Protein AF-A0A2H0MX11-F1 (afdb_monomer)

pLDDT: mean 74.69, std 11.37, range [37.84, 87.81]

Secondary structure (DSSP, 8-state):
--------HHHHHHHHHHHHHHTT--HHHHHHHTT-SSTHHHHTTGGG-HHHHHHHHHTSTT---

Foldseek 3Di:
DPPPDDDDPCVVVLVVLLVCLVVVHDLVNNCVVVVPPDSVVSCVSVVVPPPSVVVVCCVDPPVPD

Structure (mmCIF, N/CA/C/O backbone):
data_AF-A0A2H0MX11-F1
#
_entry.id   AF-A0A2H0MX11-F1
#
loop_
_atom_site.group_PDB
_atom_site.id
_atom_site.type_symbol
_atom_site.label_atom_id
_atom_site.label_alt_id
_atom_site.label_comp_id
_atom_site.label_asym_id
_atom_site.label_entity_id
_atom_site.label_seq_id
_atom_site.pdbx_PDB_ins_code
_atom_site.Cartn_x
_atom_site.Cart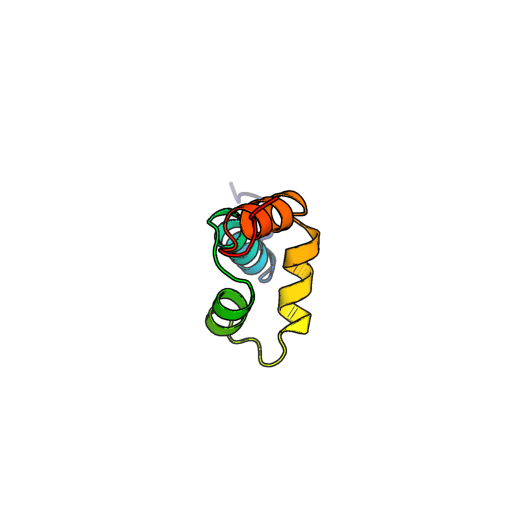n_y
_atom_site.Cartn_z
_atom_site.occupancy
_atom_site.B_iso_or_equiv
_atom_site.auth_seq_id
_atom_site.auth_comp_id
_atom_site.auth_asym_id
_atom_site.auth_atom_id
_atom_site.pdbx_PDB_model_num
ATOM 1 N N . MET A 1 1 ? 11.847 29.027 -18.932 1.00 37.84 1 MET A N 1
ATOM 2 C CA . MET A 1 1 ? 11.791 28.767 -17.479 1.00 37.84 1 MET A CA 1
ATOM 3 C C . MET A 1 1 ? 11.371 27.313 -17.303 1.00 37.84 1 MET A C 1
ATOM 5 O O . MET A 1 1 ? 10.190 27.016 -17.237 1.00 37.84 1 MET A O 1
ATOM 9 N N . THR A 1 2 ? 12.318 26.382 -17.413 1.00 41.94 2 THR A N 1
ATOM 10 C CA . THR A 1 2 ? 12.048 24.945 -17.259 1.00 41.94 2 THR A CA 1
ATOM 11 C C . THR A 1 2 ? 11.976 24.648 -15.769 1.00 41.94 2 THR A C 1
ATOM 13 O O . THR A 1 2 ? 13.003 24.692 -15.094 1.00 41.94 2 THR A O 1
ATOM 16 N N . SER A 1 3 ? 10.775 24.426 -15.236 1.00 48.16 3 SER A N 1
ATOM 17 C CA . SER A 1 3 ? 10.584 24.004 -13.847 1.00 48.16 3 SER A CA 1
ATOM 18 C C . SER A 1 3 ? 11.432 22.757 -13.587 1.00 48.16 3 SER A C 1
ATOM 20 O O . SER A 1 3 ? 11.199 21.713 -14.190 1.00 48.16 3 SER A O 1
ATOM 22 N N . GLY A 1 4 ? 12.461 22.889 -12.746 1.00 57.12 4 GLY A N 1
ATOM 23 C CA . GLY A 1 4 ? 13.463 21.862 -12.449 1.00 57.12 4 GLY A CA 1
ATOM 24 C C . GLY A 1 4 ? 12.936 20.742 -11.555 1.00 57.12 4 GLY A C 1
ATOM 25 O O . GLY A 1 4 ? 13.526 20.463 -10.516 1.00 57.12 4 GLY A O 1
ATOM 26 N N . ILE A 1 5 ? 11.813 20.126 -11.926 1.00 64.38 5 ILE A N 1
ATOM 27 C CA . ILE A 1 5 ? 11.225 19.012 -11.184 1.00 64.38 5 ILE A CA 1
ATOM 28 C C . ILE A 1 5 ? 11.468 17.730 -11.981 1.00 64.38 5 ILE A C 1
ATOM 30 O O . ILE A 1 5 ? 10.802 17.456 -12.978 1.00 64.38 5 ILE A O 1
ATOM 34 N N . TYR A 1 6 ? 12.454 16.950 -11.544 1.00 57.84 6 TYR A N 1
ATOM 35 C CA . TYR A 1 6 ? 12.708 15.610 -12.062 1.00 57.84 6 TYR A CA 1
ATOM 36 C C . TYR A 1 6 ? 11.698 14.639 -11.441 1.00 57.84 6 TYR A C 1
ATOM 38 O O . TYR A 1 6 ? 11.901 14.137 -10.337 1.00 57.84 6 TYR A O 1
ATOM 46 N N . PHE A 1 7 ? 10.591 14.382 -12.139 1.00 55.53 7 PHE A N 1
ATOM 47 C CA . PHE A 1 7 ? 9.647 13.340 -11.743 1.00 55.53 7 PHE A CA 1
ATOM 48 C C . PHE A 1 7 ? 10.213 11.978 -12.140 1.00 55.53 7 PHE A C 1
ATOM 50 O O . PHE A 1 7 ? 10.226 11.609 -13.314 1.00 55.53 7 PHE A O 1
ATOM 57 N N . TYR A 1 8 ? 10.678 11.210 -11.159 1.00 65.50 8 TYR A N 1
ATOM 58 C CA . TYR A 1 8 ? 10.969 9.799 -11.392 1.00 65.50 8 TYR A CA 1
ATOM 59 C C . TYR A 1 8 ? 9.651 9.067 -11.655 1.00 65.50 8 TYR A C 1
ATOM 61 O O . TYR A 1 8 ? 8.662 9.301 -10.961 1.00 65.50 8 TYR A O 1
ATOM 69 N N . THR A 1 9 ? 9.642 8.150 -12.623 1.00 68.44 9 THR A N 1
ATOM 70 C CA . THR A 1 9 ? 8.488 7.310 -13.014 1.00 68.44 9 THR A CA 1
ATOM 71 C C . THR A 1 9 ? 7.770 6.659 -11.824 1.00 68.44 9 THR A C 1
ATOM 73 O O . THR A 1 9 ? 6.571 6.387 -11.877 1.00 68.44 9 THR A O 1
ATOM 76 N N . HIS A 1 10 ? 8.489 6.450 -10.721 1.00 72.75 10 HIS A N 1
ATOM 77 C CA . HIS A 1 10 ? 7.982 5.858 -9.489 1.00 72.75 10 HIS A CA 1
ATOM 78 C C . HIS A 1 10 ? 7.317 6.858 -8.528 1.00 72.75 10 HIS A C 1
ATOM 80 O O . HIS A 1 10 ? 6.538 6.427 -7.685 1.00 72.75 10 HIS A O 1
ATOM 86 N N . GLN A 1 11 ? 7.545 8.170 -8.644 1.00 77.25 11 GLN A N 1
ATOM 87 C CA . GLN A 1 11 ? 6.971 9.156 -7.718 1.00 77.25 11 GLN A CA 1
ATOM 88 C C . GLN A 1 11 ? 5.457 9.285 -7.863 1.00 77.25 11 GLN A C 1
ATOM 90 O O . GLN A 1 11 ? 4.755 9.259 -6.861 1.00 77.25 11 GLN A O 1
ATOM 95 N N . LEU A 1 12 ? 4.934 9.317 -9.093 1.00 80.94 12 LEU A N 1
ATOM 96 C CA . LEU A 1 12 ? 3.483 9.327 -9.320 1.00 80.94 12 LEU A CA 1
ATOM 97 C C . LEU A 1 12 ? 2.822 8.042 -8.809 1.00 80.94 12 LEU A C 1
ATOM 99 O O . LEU A 1 12 ? 1.756 8.089 -8.203 1.00 80.94 12 LEU A O 1
ATOM 103 N N . ARG A 1 13 ? 3.489 6.895 -9.003 1.00 81.88 13 ARG A N 1
ATOM 104 C CA . ARG A 1 13 ? 3.049 5.601 -8.467 1.00 81.88 13 ARG A CA 1
ATOM 105 C C . ARG A 1 13 ? 3.019 5.615 -6.935 1.00 81.88 13 ARG A C 1
ATOM 107 O O . ARG A 1 13 ? 2.071 5.101 -6.352 1.00 81.88 13 ARG A O 1
ATOM 114 N N . HIS A 1 14 ? 4.021 6.229 -6.306 1.00 80.62 14 HIS A N 1
ATOM 115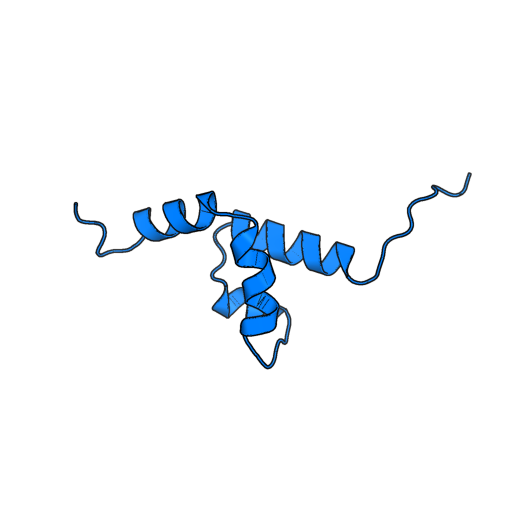 C CA . HIS A 1 14 ? 4.067 6.430 -4.860 1.00 80.62 14 HIS A CA 1
ATOM 116 C C . HIS A 1 14 ? 2.927 7.323 -4.372 1.00 80.62 14 HIS A C 1
ATOM 118 O O . HIS A 1 14 ? 2.189 6.914 -3.485 1.00 80.62 14 HIS A O 1
ATOM 124 N N . THR A 1 15 ? 2.736 8.494 -4.979 1.00 83.62 15 THR A N 1
ATOM 125 C CA . THR A 1 15 ? 1.655 9.417 -4.612 1.00 83.62 15 THR A CA 1
ATOM 126 C C . THR A 1 15 ? 0.283 8.766 -4.770 1.00 83.62 15 THR A C 1
A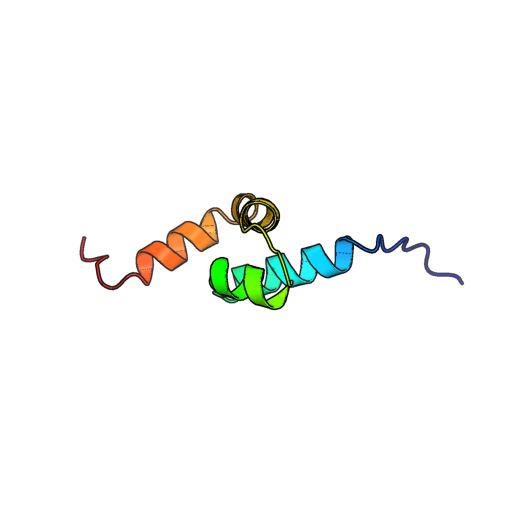TOM 128 O O . THR A 1 15 ? -0.543 8.873 -3.871 1.00 83.62 15 THR A O 1
ATOM 131 N N . PHE A 1 16 ? 0.050 8.031 -5.861 1.00 86.00 16 PHE A N 1
ATOM 132 C CA . PHE A 1 16 ? -1.189 7.279 -6.062 1.00 86.00 16 PHE A CA 1
ATOM 133 C C . PHE A 1 16 ? -1.418 6.236 -4.961 1.00 86.00 16 PHE A C 1
ATOM 135 O O . PHE A 1 16 ? -2.491 6.203 -4.365 1.00 86.00 16 PHE A O 1
ATOM 142 N N . ALA A 1 17 ? -0.410 5.412 -4.659 1.00 84.81 17 ALA A N 1
ATOM 143 C CA . ALA A 1 17 ? -0.523 4.382 -3.631 1.00 84.81 17 ALA A CA 1
ATOM 144 C C . ALA A 1 17 ? -0.780 4.977 -2.238 1.00 84.81 17 ALA A C 1
ATOM 146 O O . ALA A 1 17 ? -1.671 4.506 -1.533 1.00 84.81 17 ALA A O 1
ATOM 147 N N . THR A 1 18 ? -0.059 6.038 -1.866 1.00 83.06 18 THR A N 1
ATOM 148 C CA . THR A 1 18 ? -0.252 6.738 -0.590 1.00 83.06 18 THR A CA 1
ATOM 149 C C . THR A 1 18 ? -1.655 7.330 -0.480 1.00 83.06 18 THR A C 1
ATOM 151 O O . THR A 1 18 ? -2.341 7.047 0.495 1.00 83.06 18 THR A O 1
ATOM 154 N N . LEU A 1 19 ? -2.124 8.071 -1.491 1.00 85.12 19 LEU A N 1
ATOM 155 C CA . LEU A 1 19 ? -3.450 8.701 -1.465 1.00 85.12 19 LEU A CA 1
ATOM 156 C C . LEU A 1 19 ? -4.586 7.676 -1.411 1.00 85.12 19 LEU A C 1
ATOM 158 O O . LEU A 1 19 ? -5.582 7.892 -0.726 1.00 85.12 19 LEU A O 1
ATOM 162 N N . MET A 1 20 ? -4.446 6.552 -2.116 1.00 86.75 20 MET A N 1
ATOM 163 C CA . MET A 1 20 ? -5.447 5.486 -2.082 1.00 86.75 20 MET A CA 1
ATOM 164 C C . MET A 1 20 ? -5.529 4.849 -0.693 1.00 86.75 20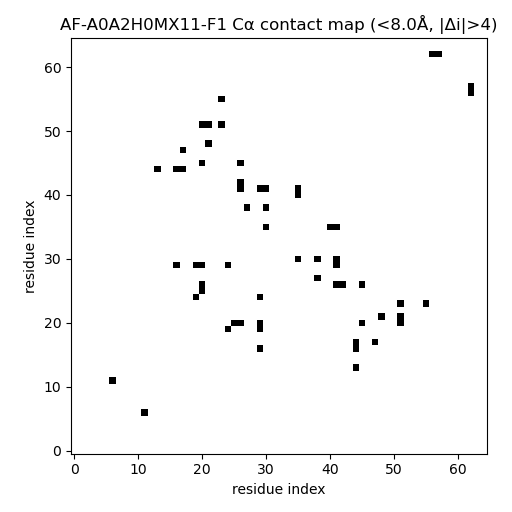 MET A C 1
ATOM 166 O O . MET A 1 20 ? -6.632 4.670 -0.180 1.00 86.75 20 MET A O 1
ATOM 170 N N . LEU A 1 21 ? -4.386 4.550 -0.064 1.00 83.44 21 LEU A N 1
ATOM 171 C CA . LEU A 1 21 ? -4.366 4.035 1.307 1.00 83.44 21 LEU A CA 1
ATOM 172 C C . LEU A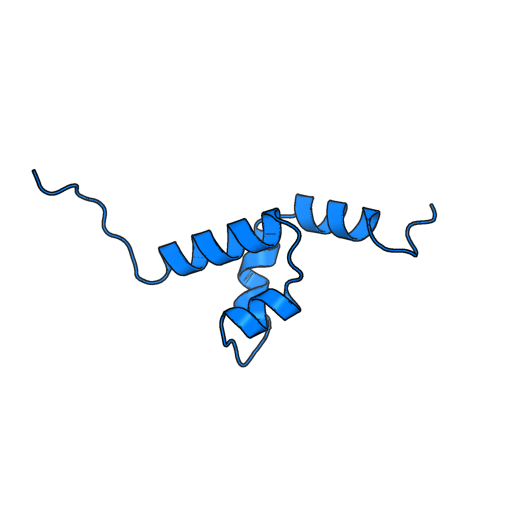 1 21 ? -4.937 5.067 2.288 1.00 83.44 21 LEU A C 1
ATOM 174 O O . LEU A 1 21 ? -5.824 4.742 3.066 1.00 83.44 21 LEU A O 1
ATOM 178 N N . GLU A 1 22 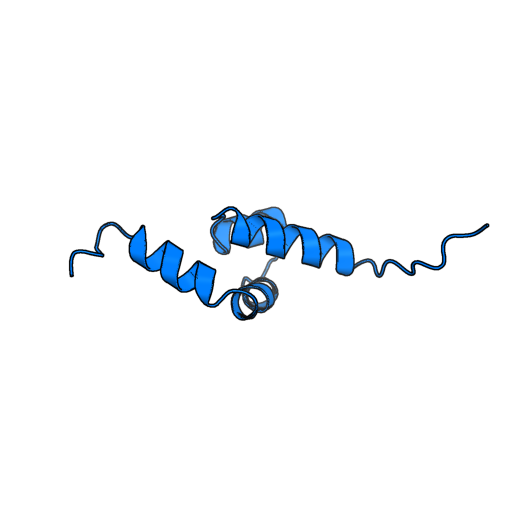? -4.523 6.331 2.220 1.00 81.81 22 GLU A N 1
ATOM 179 C CA . GLU A 1 22 ? -5.075 7.400 3.070 1.00 81.81 22 GLU A CA 1
ATOM 180 C C . GLU A 1 22 ? -6.590 7.588 2.885 1.00 81.81 22 GLU A C 1
ATOM 182 O O . GLU A 1 22 ? -7.303 7.839 3.852 1.00 81.81 22 GLU A O 1
ATOM 187 N N . GLY A 1 23 ? -7.103 7.382 1.670 1.00 83.12 23 GLY A N 1
ATOM 188 C CA . GLY A 1 23 ? -8.536 7.372 1.367 1.00 83.12 23 GLY A CA 1
ATOM 189 C C . GLY A 1 23 ? -9.300 6.152 1.898 1.00 83.12 23 GLY A C 1
ATOM 190 O O . GLY A 1 23 ? -10.511 6.059 1.701 1.00 83.12 23 GLY A O 1
ATOM 191 N N . GLY A 1 24 ? -8.625 5.211 2.565 1.00 79.75 24 GLY A N 1
ATOM 192 C CA . GLY A 1 24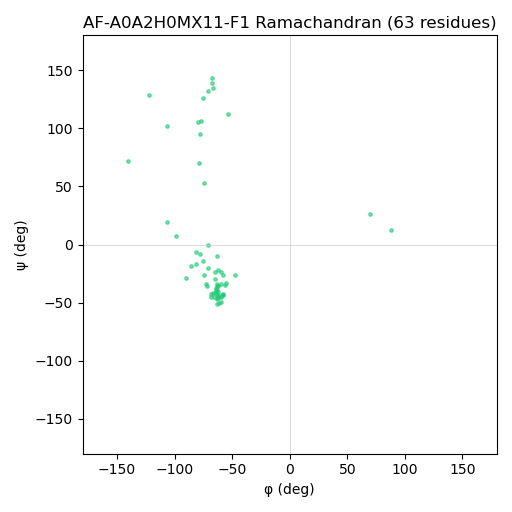 ? -9.235 4.005 3.121 1.00 79.75 24 GLY A CA 1
ATOM 193 C C . GLY A 1 24 ? -9.311 2.825 2.152 1.00 79.75 24 GLY A C 1
ATOM 194 O O . GLY A 1 24 ? -10.024 1.869 2.449 1.00 79.75 24 GLY A O 1
ATOM 195 N N . CYS A 1 25 ? -8.615 2.874 1.009 1.00 84.12 25 CYS A N 1
ATOM 196 C CA . CYS A 1 25 ? -8.525 1.735 0.097 1.00 84.12 25 CYS A CA 1
ATOM 197 C C . CYS A 1 25 ? -7.748 0.591 0.755 1.00 84.12 25 CYS A C 1
ATOM 199 O O . CYS A 1 25 ? -6.675 0.802 1.320 1.00 84.12 25 CYS A O 1
ATOM 201 N N . ASP A 1 26 ? -8.265 -0.627 0.633 1.00 84.00 26 ASP A N 1
ATOM 202 C CA . ASP A 1 26 ? -7.566 -1.833 1.062 1.00 84.00 26 ASP A CA 1
ATOM 203 C C . ASP A 1 26 ? -6.324 -2.098 0.185 1.00 84.00 26 ASP A C 1
ATOM 205 O O . ASP A 1 26 ? -6.318 -1.897 -1.035 1.00 84.00 26 ASP A O 1
ATOM 209 N N . ILE A 1 27 ? -5.259 -2.598 0.814 1.00 83.81 27 ILE A N 1
ATOM 210 C CA . ILE A 1 27 ? -3.984 -2.866 0.150 1.00 83.81 27 ILE A CA 1
ATOM 211 C C . ILE A 1 27 ? -4.074 -3.964 -0.916 1.00 83.81 27 ILE A C 1
ATOM 213 O O . ILE A 1 27 ? -3.338 -3.917 -1.904 1.00 83.81 27 ILE A O 1
ATOM 217 N N . PHE A 1 28 ? -4.974 -4.937 -0.763 1.00 84.25 28 PHE A N 1
ATOM 218 C CA . PHE A 1 28 ? -5.189 -5.980 -1.763 1.00 84.25 28 PHE A CA 1
ATOM 219 C C . PHE A 1 28 ? -5.820 -5.401 -3.036 1.00 84.25 28 PHE A C 1
ATOM 221 O O . PHE A 1 28 ? -5.340 -5.648 -4.146 1.00 84.25 28 PHE A O 1
ATOM 228 N N . SER A 1 29 ? -6.836 -4.559 -2.876 1.00 86.56 29 SER A N 1
ATOM 229 C CA . SER A 1 29 ? -7.496 -3.817 -3.949 1.00 86.56 29 SER A CA 1
ATOM 230 C C . SER A 1 29 ? -6.519 -2.876 -4.649 1.00 86.56 29 SER A C 1
ATOM 232 O O . SER A 1 29 ? -6.427 -2.884 -5.878 1.00 86.56 29 SER A O 1
ATOM 234 N N . LEU A 1 30 ? -5.711 -2.136 -3.883 1.00 86.56 30 LEU A N 1
ATOM 235 C CA . LEU A 1 30 ? -4.647 -1.291 -4.423 1.00 86.56 30 LEU A CA 1
ATOM 236 C C . LEU A 1 30 ? -3.621 -2.106 -5.227 1.00 86.56 30 LEU A C 1
ATOM 238 O O . LEU A 1 30 ? -3.264 -1.727 -6.341 1.00 86.56 30 LEU A O 1
ATOM 242 N N . SER A 1 31 ? -3.190 -3.256 -4.706 1.00 87.81 31 SER A N 1
ATOM 243 C CA . SER A 1 31 ? -2.251 -4.156 -5.383 1.00 87.81 31 SER A CA 1
ATOM 244 C C . SER A 1 31 ? -2.780 -4.619 -6.746 1.00 87.81 31 SER A C 1
ATOM 246 O O . SER A 1 31 ? -2.051 -4.591 -7.743 1.00 87.81 31 SER A O 1
ATOM 248 N N . LYS A 1 32 ? -4.075 -4.959 -6.821 1.00 87.19 32 LYS A N 1
ATOM 249 C CA . LYS A 1 32 ? -4.744 -5.315 -8.080 1.00 87.19 32 LYS A CA 1
ATOM 250 C C . LYS A 1 32 ? -4.842 -4.140 -9.048 1.00 87.19 32 LYS A C 1
ATOM 252 O O . LYS A 1 32 ? -4.555 -4.330 -10.227 1.00 87.19 32 LYS A O 1
ATOM 257 N N . MET A 1 33 ? -5.163 -2.936 -8.571 1.00 86.62 33 MET A N 1
ATOM 258 C CA . MET A 1 33 ? -5.202 -1.731 -9.413 1.00 86.62 33 MET A CA 1
ATOM 259 C C . MET A 1 33 ? -3.827 -1.373 -9.990 1.00 86.62 33 MET A C 1
ATOM 261 O O . MET A 1 33 ? -3.730 -0.904 -11.120 1.00 86.62 33 MET A O 1
ATOM 265 N N . MET A 1 34 ? -2.754 -1.622 -9.239 1.00 86.38 34 MET A N 1
ATOM 266 C CA . MET A 1 34 ? -1.379 -1.367 -9.681 1.00 86.38 34 MET A CA 1
ATOM 267 C C . MET A 1 34 ? -0.806 -2.474 -10.579 1.00 86.38 34 MET A C 1
ATOM 269 O O . MET A 1 34 ? 0.303 -2.317 -11.103 1.00 86.38 34 MET A O 1
ATOM 273 N N . GLY A 1 35 ? -1.542 -3.579 -10.751 1.00 85.31 35 GLY A N 1
ATOM 274 C CA . GLY A 1 35 ? -1.131 -4.733 -11.548 1.00 85.31 35 GLY A CA 1
ATOM 275 C C . GLY A 1 35 ? 0.020 -5.524 -10.928 1.00 85.31 35 GLY A C 1
ATOM 276 O O . GLY A 1 35 ? 0.793 -6.148 -11.652 1.00 85.31 35 GLY A O 1
ATOM 277 N N . HIS A 1 36 ? 0.184 -5.477 -9.604 1.00 87.00 36 HIS A N 1
ATOM 278 C CA . HIS A 1 36 ? 1.262 -6.198 -8.939 1.00 87.00 36 HIS A CA 1
ATOM 279 C C . HIS A 1 36 ? 0.937 -7.700 -8.870 1.00 87.00 36 HIS A C 1
ATOM 281 O O . HIS A 1 36 ? -0.122 -8.113 -8.394 1.00 87.00 36 HIS A O 1
ATOM 287 N N . SER A 1 37 ? 1.860 -8.525 -9.371 1.00 82.19 37 SER A N 1
ATOM 288 C CA . SER A 1 37 ? 1.766 -9.991 -9.332 1.00 82.19 37 SER A CA 1
ATOM 289 C C . SER A 1 37 ? 2.040 -10.563 -7.939 1.00 82.19 37 SER A C 1
ATOM 291 O O . SER A 1 37 ? 1.517 -11.623 -7.603 1.00 82.19 37 SER A O 1
ATOM 293 N N . ASP A 1 38 ? 2.817 -9.844 -7.126 1.00 81.62 38 ASP A N 1
ATOM 294 C CA . ASP A 1 38 ? 3.098 -10.151 -5.725 1.00 81.62 38 ASP A CA 1
ATOM 295 C C . ASP A 1 38 ? 2.677 -8.965 -4.847 1.00 81.62 38 ASP A C 1
ATOM 297 O O . ASP A 1 38 ? 3.073 -7.824 -5.088 1.00 81.62 38 ASP A O 1
ATOM 301 N N . ILE A 1 39 ? 1.893 -9.230 -3.801 1.00 80.06 39 ILE A N 1
ATOM 302 C CA . ILE A 1 39 ? 1.434 -8.205 -2.863 1.00 80.06 39 ILE A CA 1
ATOM 303 C C . ILE A 1 39 ? 2.588 -7.581 -2.069 1.00 80.06 39 ILE A C 1
ATOM 305 O O . ILE A 1 39 ? 2.478 -6.424 -1.661 1.00 80.06 39 ILE A O 1
ATOM 309 N N . LYS A 1 40 ? 3.722 -8.284 -1.926 1.00 78.25 40 LYS A N 1
ATOM 310 C CA . LYS A 1 40 ? 4.910 -7.798 -1.203 1.00 78.25 40 LYS A CA 1
ATOM 311 C C . LYS A 1 40 ? 5.435 -6.465 -1.732 1.00 78.25 40 LYS A C 1
ATOM 313 O O . LYS A 1 40 ? 5.887 -5.634 -0.949 1.00 78.25 40 LYS A O 1
ATOM 318 N N . THR A 1 41 ? 5.340 -6.223 -3.042 1.00 77.25 41 THR A N 1
ATOM 319 C CA . THR A 1 41 ? 5.751 -4.943 -3.649 1.00 77.25 41 THR A CA 1
ATOM 320 C C . THR A 1 41 ? 4.807 -3.797 -3.296 1.00 77.25 41 THR A C 1
ATOM 322 O O . THR A 1 41 ? 5.197 -2.640 -3.381 1.00 77.25 41 THR A O 1
ATOM 325 N N . THR A 1 42 ? 3.578 -4.105 -2.876 1.00 81.44 42 THR A N 1
ATOM 326 C CA . THR A 1 42 ? 2.580 -3.124 -2.428 1.00 81.44 42 THR A CA 1
ATOM 327 C C . THR A 1 42 ? 2.701 -2.877 -0.923 1.00 81.44 42 THR A C 1
ATOM 329 O O . THR A 1 42 ? 2.449 -1.769 -0.462 1.00 81.44 42 THR A O 1
ATOM 332 N N . THR A 1 43 ? 3.165 -3.868 -0.149 1.00 77.81 43 THR A N 1
ATOM 333 C CA . THR A 1 43 ? 3.369 -3.761 1.308 1.00 77.81 43 THR A CA 1
ATOM 334 C C . THR A 1 43 ? 4.355 -2.658 1.702 1.00 77.81 43 THR A C 1
ATOM 336 O O . THR A 1 43 ? 4.244 -2.115 2.798 1.00 77.81 43 THR A O 1
ATOM 339 N N . ILE A 1 44 ? 5.263 -2.249 0.805 1.00 77.44 44 ILE A N 1
ATOM 340 C CA . ILE A 1 44 ? 6.163 -1.103 1.036 1.00 77.44 44 ILE A CA 1
ATOM 341 C C . ILE A 1 44 ? 5.399 0.201 1.324 1.00 77.44 44 ILE A C 1
ATOM 343 O O . ILE A 1 44 ? 5.919 1.075 2.011 1.00 77.44 44 ILE A O 1
ATOM 347 N N . TYR A 1 45 ? 4.160 0.324 0.836 1.00 73.19 45 TYR A N 1
ATOM 348 C CA . TYR A 1 45 ? 3.298 1.482 1.077 1.00 73.19 45 TYR A CA 1
ATOM 349 C C . TYR A 1 45 ? 2.580 1.425 2.429 1.00 73.19 45 TYR A C 1
ATOM 351 O O . TYR A 1 45 ? 2.135 2.454 2.929 1.00 73.19 45 TYR A O 1
ATOM 359 N N . LEU A 1 46 ? 2.514 0.249 3.059 1.00 71.56 46 LEU A N 1
ATOM 360 C CA . LEU A 1 46 ? 1.864 0.060 4.354 1.00 71.56 46 LEU A CA 1
ATOM 361 C C . LEU A 1 46 ? 2.691 0.668 5.501 1.00 71.56 46 LEU A C 1
ATOM 363 O O . LEU A 1 46 ? 2.133 1.232 6.438 1.00 71.56 46 LEU A O 1
ATOM 367 N N . ALA A 1 47 ? 4.026 0.623 5.398 1.00 66.50 47 ALA A N 1
ATOM 368 C CA . ALA A 1 47 ? 4.934 1.208 6.390 1.00 66.50 47 ALA A CA 1
ATOM 369 C C . ALA A 1 47 ? 4.781 2.735 6.524 1.00 66.50 47 ALA A C 1
ATOM 371 O O . ALA A 1 47 ? 5.123 3.301 7.560 1.00 66.50 47 ALA A O 1
ATOM 372 N N . ALA A 1 48 ? 4.246 3.401 5.497 1.00 60.09 48 ALA A N 1
ATOM 373 C CA . ALA A 1 48 ? 4.049 4.844 5.499 1.00 60.09 48 ALA A CA 1
ATOM 374 C C . ALA A 1 48 ? 2.863 5.296 6.369 1.00 60.09 48 ALA A C 1
ATOM 376 O O . ALA A 1 48 ? 2.767 6.483 6.669 1.00 60.09 48 ALA A O 1
ATOM 377 N N . SER A 1 49 ? 1.966 4.390 6.785 1.00 61.97 49 SER A N 1
ATOM 378 C CA . SER A 1 49 ? 0.719 4.789 7.442 1.00 61.97 49 SER A CA 1
ATOM 379 C C . SER A 1 49 ? 0.323 3.882 8.609 1.00 61.97 49 SER A C 1
ATOM 381 O O . SER A 1 49 ? -0.658 3.140 8.562 1.00 61.97 49 SER A O 1
ATOM 383 N N . ALA A 1 50 ? 1.062 3.995 9.718 1.00 66.69 50 ALA A N 1
ATOM 384 C CA . ALA A 1 50 ? 0.664 3.412 11.005 1.00 66.69 50 ALA A CA 1
ATOM 385 C C . ALA A 1 50 ? -0.742 3.877 11.445 1.00 66.69 50 ALA A C 1
AT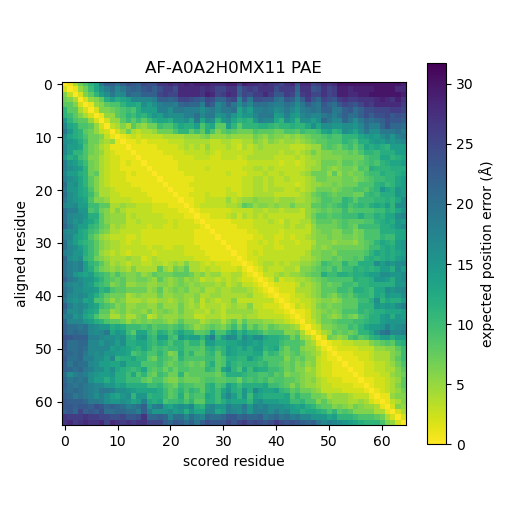OM 387 O O . ALA A 1 50 ? -1.501 3.108 12.029 1.00 66.69 50 ALA A O 1
ATOM 388 N N . LYS A 1 51 ? -1.111 5.116 11.093 1.00 67.38 51 LYS A N 1
ATOM 389 C CA . LYS A 1 51 ? -2.440 5.685 11.338 1.00 67.38 51 LYS A CA 1
ATOM 390 C C . LYS A 1 51 ? -3.538 4.961 10.550 1.00 67.38 51 LYS A C 1
ATOM 392 O O . LYS A 1 51 ? -4.588 4.664 11.105 1.00 67.38 51 LYS A O 1
ATOM 397 N N . HIS A 1 52 ? -3.285 4.614 9.287 1.00 69.00 52 HIS A N 1
ATOM 398 C CA . HIS A 1 52 ? -4.248 3.866 8.481 1.00 69.00 52 HIS A CA 1
ATOM 399 C C . HIS A 1 52 ? -4.503 2.466 9.046 1.00 69.00 52 HIS A C 1
ATOM 401 O O . HIS A 1 52 ? -5.648 2.028 9.075 1.00 69.00 52 HIS A O 1
ATOM 407 N N . LEU A 1 53 ? -3.469 1.776 9.546 1.00 69.31 53 LEU A N 1
ATOM 408 C CA . LEU A 1 53 ? -3.658 0.476 10.195 1.00 69.31 53 LEU A CA 1
ATOM 409 C C . LEU A 1 53 ? -4.616 0.586 11.391 1.00 69.31 53 LEU A C 1
ATOM 411 O O . LEU A 1 53 ? -5.523 -0.231 11.522 1.00 69.31 53 LEU A O 1
ATOM 415 N N . GLN A 1 54 ? -4.452 1.624 12.214 1.00 72.44 54 GLN A N 1
ATOM 416 C CA . GLN A 1 54 ? -5.329 1.891 13.353 1.00 72.44 54 GLN A CA 1
ATOM 417 C C . GLN A 1 54 ? -6.774 2.182 12.911 1.00 72.44 54 GLN A C 1
ATOM 419 O O . GLN A 1 54 ? -7.705 1.568 13.423 1.00 72.44 54 GLN A O 1
ATOM 424 N N . GLU A 1 55 ? -6.970 3.032 11.901 1.00 74.31 55 GLU A N 1
ATOM 425 C CA . GLU A 1 55 ? -8.301 3.352 11.361 1.00 74.31 55 GLU A CA 1
ATOM 426 C C . GLU A 1 55 ? -9.004 2.134 10.733 1.00 74.31 55 GLU A C 1
ATOM 428 O O . GLU A 1 55 ? -10.225 2.002 10.820 1.00 74.31 55 GLU A O 1
ATOM 433 N N . GLN A 1 56 ? -8.261 1.231 10.082 1.00 71.50 56 GLN A N 1
ATOM 434 C CA . GLN A 1 56 ? -8.830 -0.008 9.539 1.00 71.50 56 GLN A CA 1
ATOM 435 C C . GLN A 1 56 ? -9.201 -1.000 10.645 1.00 71.50 56 GLN A C 1
ATOM 437 O O . GLN A 1 56 ? -10.218 -1.683 10.528 1.00 71.50 56 GLN A O 1
ATOM 442 N N . MET A 1 57 ? -8.419 -1.059 11.728 1.00 73.12 57 MET A N 1
ATOM 443 C CA . MET A 1 57 ? -8.768 -1.851 12.909 1.00 73.12 57 MET A CA 1
ATOM 444 C C . MET A 1 57 ? -10.053 -1.335 13.566 1.00 73.12 57 MET A C 1
ATOM 446 O O . MET A 1 57 ? -10.928 -2.140 13.865 1.00 73.12 57 MET A O 1
ATOM 450 N N . GLU A 1 58 ? -10.223 -0.016 13.699 1.00 76.44 58 GLU A N 1
ATOM 451 C CA . GLU A 1 58 ? -11.451 0.591 14.241 1.00 76.44 58 GLU A CA 1
ATOM 452 C C . GLU A 1 58 ? -12.696 0.299 13.389 1.00 76.44 58 GLU A C 1
ATOM 454 O O . GLU A 1 58 ? -13.786 0.092 13.919 1.00 76.44 58 GLU A O 1
ATOM 459 N N . LYS A 1 59 ? -12.548 0.246 12.059 1.00 72.31 59 LYS A N 1
ATOM 460 C CA . LYS A 1 59 ? -13.641 -0.079 11.123 1.00 72.31 59 LYS A CA 1
ATOM 461 C C . LYS A 1 59 ? -13.955 -1.574 11.051 1.00 72.31 59 LYS A C 1
ATOM 463 O O . LYS A 1 59 ? -14.928 -1.960 10.400 1.00 72.31 59 LYS A O 1
ATOM 468 N N . HIS A 1 60 ? -13.138 -2.425 11.669 1.00 75.56 60 HIS A N 1
ATOM 469 C CA . HIS A 1 60 ? -13.323 -3.864 11.596 1.00 75.56 60 HIS A CA 1
ATOM 470 C C . HIS A 1 60 ? -14.565 -4.280 12.407 1.00 75.56 60 HIS A C 1
ATOM 472 O O . HIS A 1 60 ? -14.678 -3.920 13.576 1.00 75.56 60 HIS A O 1
ATOM 478 N N . PRO A 1 61 ? -15.480 -5.104 11.862 1.00 75.69 61 PRO A N 1
ATOM 479 C CA . PRO A 1 61 ? -16.729 -5.489 12.539 1.00 75.69 61 PRO A CA 1
ATOM 480 C C . PRO A 1 6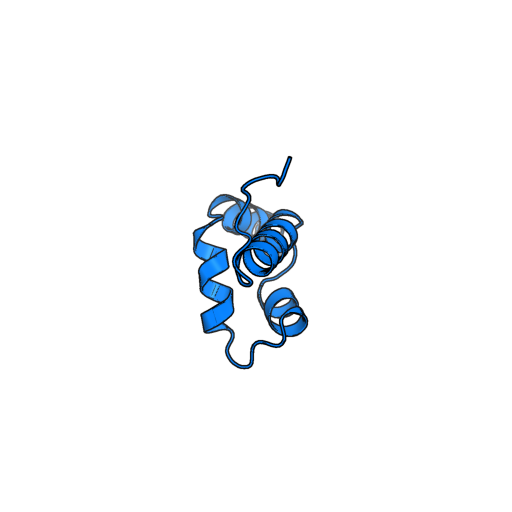1 ? -16.530 -6.294 13.838 1.00 75.69 61 PRO A C 1
ATOM 482 O O . PRO A 1 61 ? -17.484 -6.519 14.575 1.00 75.69 61 PRO A O 1
ATOM 485 N N . LEU A 1 62 ? -15.298 -6.733 14.118 1.00 81.12 62 LEU A N 1
ATOM 486 C CA . LEU A 1 62 ? -14.902 -7.397 15.368 1.00 81.12 62 LEU A CA 1
ATOM 487 C C . LEU A 1 62 ? -14.211 -6.453 16.369 1.00 81.12 62 LEU A C 1
ATOM 489 O O . LEU A 1 62 ? -13.708 -6.924 17.386 1.00 81.12 62 LEU A O 1
ATOM 493 N N . ASN A 1 63 ? -14.165 -5.145 16.106 1.00 69.31 63 ASN A N 1
ATOM 494 C CA . ASN A 1 63 ? -13.647 -4.152 17.044 1.00 69.31 63 ASN A CA 1
ATOM 495 C C . ASN A 1 63 ? -14.705 -3.836 18.117 1.00 69.31 63 ASN A C 1
ATOM 497 O O . ASN A 1 63 ? -15.339 -2.785 18.106 1.00 69.31 63 ASN A O 1
ATOM 501 N N . ILE A 1 64 ? -14.949 -4.818 18.989 1.00 59.25 64 ILE A N 1
ATOM 502 C CA . ILE A 1 64 ? -15.969 -4.804 20.053 1.00 59.25 64 ILE A CA 1
ATOM 503 C C . ILE A 1 64 ? -15.364 -4.624 21.460 1.00 59.25 64 ILE A C 1
ATOM 505 O O . ILE A 1 64 ? -16.026 -4.926 22.452 1.00 59.25 64 ILE A O 1
ATOM 509 N N . PHE A 1 65 ? -14.132 -4.116 21.554 1.00 54.75 65 PHE A N 1
ATOM 510 C CA . PHE A 1 65 ? -13.476 -3.739 22.812 1.00 54.75 65 PHE A CA 1
ATOM 511 C C . PHE A 1 65 ? -12.936 -2.315 22.739 1.00 54.75 65 PHE A C 1
ATOM 513 O O . PHE A 1 65 ? -12.339 -1.978 21.692 1.00 54.75 65 PHE A O 1
#

Radius of gyration: 14.86 Å; Cα contacts (8 Å, |Δi|>4): 30; chains: 1; bounding box: 30×39×40 Å

Nearest PDB structures (foldseek):
  5hxy-assembly4_D  TM=6.631E-01  e=5.219E-02  Thermoplasma acidophilum DSM 1728
  5hxy-assembly5_E  TM=6.778E-01  e=1.241E-01  Thermoplasma acidophilum DSM 1728
  5hxy-assembly2_B  TM=6.526E-01  e=1.241E-01  Thermoplasma acidophilum DSM 1728
  1aih-assembly2_C  TM=6.668E-01  e=1.692E-01  Hpunavirus HP1

Sequence (65 aa):
MTSGIYFYTHQLRHTFATLMLEGGCDIFSLSKMMGHSDIKTTTIYLAASAKHLQEQMEKHPLNIF

Solvent-accessible surface area (backbone atoms only — not comparable to full-atom values): 4173 Å² total; per-residue (Å²): 136,80,77,91,71,85,78,53,86,60,52,62,55,48,52,51,54,52,52,41,41,74,72,68,48,54,69,69,60,50,23,58,76,71,66,51,92,51,62,71,78,47,50,69,62,53,78,77,34,69,65,51,55,52,54,54,49,66,69,36,97,80,58,83,124

Mean predicted aligned error: 9.53 Å